Protein AF-A0A834VSR4-F1 (afdb_monomer_lite)

Structure (mmCIF, N/CA/C/O backbone):
data_AF-A0A834VSR4-F1
#
_entry.id   AF-A0A834VSR4-F1
#
loop_
_atom_site.group_PDB
_atom_site.id
_atom_site.type_symbol
_atom_site.label_atom_id
_atom_site.label_alt_id
_atom_site.label_comp_id
_atom_site.label_asym_id
_atom_site.label_entity_id
_atom_site.label_seq_id
_atom_site.pdbx_PDB_ins_code
_atom_site.Cartn_x
_atom_site.Cartn_y
_atom_site.Cartn_z
_atom_site.occupancy
_atom_site.B_iso_or_equiv
_atom_site.auth_seq_id
_atom_site.auth_comp_id
_atom_site.auth_asym_id
_atom_site.auth_atom_id
_atom_site.pdbx_PDB_model_num
ATOM 1 N N . MET A 1 1 ? -18.532 -0.522 25.491 1.00 53.66 1 MET A N 1
ATOM 2 C CA . MET A 1 1 ? -17.543 0.484 25.050 1.00 53.66 1 MET A CA 1
ATOM 3 C C . MET A 1 1 ? -16.466 -0.264 24.288 1.00 53.66 1 MET A C 1
ATOM 5 O O . MET A 1 1 ? -16.111 -1.331 24.777 1.00 53.66 1 MET A O 1
ATOM 9 N N . PRO A 1 2 ? -16.020 0.216 23.116 1.00 60.84 2 PRO A N 1
ATOM 10 C CA . PRO A 1 2 ? -14.971 -0.465 22.368 1.00 60.84 2 PRO A CA 1
ATOM 11 C C . PRO A 1 2 ? -13.697 -0.533 23.210 1.00 60.84 2 PRO A C 1
ATOM 13 O O . PRO A 1 2 ? -13.365 0.429 23.915 1.00 60.84 2 PRO A O 1
ATOM 16 N N . THR A 1 3 ? -13.020 -1.677 23.190 1.00 68.44 3 THR A N 1
ATOM 17 C CA . THR A 1 3 ? -11.747 -1.825 23.895 1.00 68.44 3 THR A CA 1
ATOM 18 C C . THR A 1 3 ? -10.704 -0.906 23.255 1.00 68.44 3 THR A C 1
ATOM 20 O O . THR A 1 3 ? -10.597 -0.850 22.031 1.00 68.44 3 THR A O 1
ATOM 23 N N . PRO A 1 4 ? -9.922 -0.150 24.045 1.00 71.25 4 PRO A N 1
ATOM 24 C CA . PRO A 1 4 ? -8.899 0.718 23.480 1.00 71.25 4 PRO A CA 1
ATOM 25 C C . PRO A 1 4 ? -7.881 -0.108 22.682 1.00 71.25 4 PRO A C 1
ATOM 27 O O . PRO A 1 4 ? -7.425 -1.154 23.147 1.00 71.25 4 PRO A O 1
ATOM 30 N N . LEU A 1 5 ? -7.496 0.388 21.499 1.00 63.97 5 LEU A N 1
ATOM 31 C CA . LEU A 1 5 ? -6.605 -0.292 20.545 1.00 63.97 5 LEU A CA 1
ATOM 32 C C . LEU A 1 5 ? -5.338 -0.864 21.191 1.00 63.97 5 LEU A C 1
ATOM 34 O O . LEU A 1 5 ? -4.940 -1.981 20.883 1.00 63.97 5 LEU A O 1
ATOM 38 N N . LEU A 1 6 ? -4.759 -0.140 22.152 1.00 63.81 6 LEU A N 1
ATOM 39 C CA . LEU A 1 6 ? -3.535 -0.522 22.863 1.00 63.81 6 LEU A CA 1
ATOM 40 C C . LEU A 1 6 ? -3.667 -1.809 23.699 1.00 63.81 6 LEU A C 1
ATOM 42 O O . LEU A 1 6 ? -2.658 -2.428 24.033 1.00 63.81 6 LEU A O 1
ATOM 46 N N . HIS A 1 7 ? -4.884 -2.240 24.040 1.00 71.88 7 HIS A N 1
ATOM 47 C CA . HIS A 1 7 ? -5.124 -3.541 24.675 1.00 71.88 7 HIS A CA 1
ATOM 48 C C . HIS A 1 7 ? -5.270 -4.686 23.667 1.00 71.88 7 HIS A C 1
ATOM 50 O O . HIS A 1 7 ? -5.129 -5.852 24.037 1.00 71.88 7 HIS A O 1
ATOM 56 N N . ARG A 1 8 ? -5.462 -4.375 22.382 1.00 77.56 8 ARG A N 1
ATOM 57 C CA . ARG A 1 8 ? -5.578 -5.338 21.286 1.00 77.56 8 ARG A CA 1
ATOM 58 C C . ARG A 1 8 ? -4.292 -5.335 20.469 1.00 77.56 8 ARG A C 1
ATOM 60 O O . ARG A 1 8 ? -4.161 -4.649 19.459 1.00 77.56 8 ARG A O 1
ATOM 67 N N . LYS A 1 9 ? -3.313 -6.118 20.933 1.00 81.00 9 LYS A N 1
ATOM 68 C CA . LYS A 1 9 ? -1.955 -6.162 20.354 1.00 81.00 9 LYS A CA 1
ATOM 69 C C . LYS A 1 9 ? -1.950 -6.442 18.844 1.00 81.00 9 LYS A C 1
ATOM 71 O O . LYS A 1 9 ? -1.167 -5.829 18.127 1.00 81.00 9 LYS A O 1
ATOM 76 N N . LEU A 1 10 ? -2.829 -7.329 18.368 1.00 81.06 10 LEU A N 1
ATOM 77 C CA . LEU A 1 10 ? -2.947 -7.659 16.942 1.00 81.06 10 LEU A CA 1
ATOM 78 C C . LEU A 1 10 ? -3.563 -6.512 16.133 1.00 81.06 10 LEU A C 1
ATOM 80 O O . LEU A 1 10 ? -3.002 -6.121 15.118 1.00 81.06 10 LEU A O 1
ATOM 84 N N . ASP A 1 11 ? -4.651 -5.906 16.606 1.00 82.25 11 ASP A N 1
ATOM 85 C CA . ASP A 1 11 ? -5.253 -4.735 15.959 1.00 82.25 11 ASP A CA 1
ATOM 86 C C . ASP A 1 11 ? -4.302 -3.537 15.899 1.00 82.25 11 ASP A C 1
ATOM 88 O O . ASP A 1 11 ? -4.256 -2.833 14.893 1.00 82.25 11 ASP A O 1
ATOM 92 N N . THR A 1 12 ? -3.498 -3.333 16.947 1.00 83.00 12 THR A N 1
ATOM 93 C CA . THR A 1 12 ? -2.442 -2.311 16.947 1.00 83.00 12 THR A CA 1
ATOM 94 C C . THR A 1 12 ? -1.395 -2.612 15.877 1.00 83.00 12 THR A C 1
ATOM 96 O O . THR A 1 12 ? -1.021 -1.715 15.124 1.00 83.00 12 THR A O 1
ATOM 99 N N . LEU A 1 13 ? -0.950 -3.868 15.768 1.00 88.19 13 LEU A N 1
ATOM 100 C CA . LEU A 1 13 ? 0.004 -4.289 14.742 1.00 88.19 13 LEU A CA 1
ATOM 101 C C . LEU A 1 13 ? -0.550 -4.051 13.330 1.00 88.19 13 LEU A C 1
ATOM 103 O O . LEU A 1 13 ? 0.129 -3.432 12.512 1.00 88.19 13 LEU A O 1
ATOM 107 N N . TYR A 1 14 ? -1.786 -4.480 13.057 1.00 87.25 14 TYR A N 1
ATOM 108 C CA . TYR A 1 14 ? -2.427 -4.264 11.758 1.00 87.25 14 TYR A CA 1
ATOM 109 C C . TYR A 1 14 ? -2.625 -2.777 11.458 1.00 87.25 14 TYR A C 1
ATOM 111 O O . TYR A 1 14 ? -2.377 -2.338 10.339 1.00 87.25 14 TYR A O 1
ATOM 119 N N . SER A 1 15 ? -2.998 -1.974 12.456 1.00 86.56 15 SER A N 1
ATOM 120 C CA . SER A 1 15 ? -3.138 -0.528 12.281 1.00 86.56 15 SER A CA 1
ATOM 121 C C . SER A 1 15 ? -1.804 0.137 11.941 1.00 86.56 15 SER A C 1
ATOM 123 O O . SER A 1 15 ? -1.771 0.984 11.054 1.00 86.56 15 SER A O 1
ATOM 125 N N . ILE A 1 16 ? -0.711 -0.231 12.617 1.00 89.50 16 ILE A N 1
ATOM 126 C CA . ILE A 1 16 ? 0.631 0.293 12.314 1.00 89.50 16 ILE A CA 1
ATOM 127 C C . ILE A 1 16 ? 1.039 -0.106 10.897 1.00 89.50 16 ILE A C 1
ATOM 129 O O . ILE A 1 16 ? 1.515 0.739 10.141 1.00 89.50 16 ILE A O 1
ATOM 133 N N . PHE A 1 17 ? 0.804 -1.367 10.524 1.00 90.56 17 PHE A N 1
ATOM 134 C CA . PHE A 1 17 ? 1.068 -1.859 9.178 1.00 90.56 17 PHE A CA 1
ATOM 135 C C . PHE A 1 17 ? 0.347 -1.010 8.124 1.00 90.56 17 PHE A C 1
ATOM 137 O O . PHE A 1 17 ? 1.010 -0.472 7.245 1.00 90.56 17 PHE A O 1
ATOM 144 N N . PHE A 1 18 ? -0.968 -0.796 8.242 1.00 90.56 18 PHE A N 1
ATOM 145 C CA . PHE A 1 18 ? -1.721 0.003 7.266 1.00 90.56 18 PHE A CA 1
ATOM 146 C C . PHE A 1 18 ? -1.322 1.478 7.236 1.00 90.56 18 PHE A C 1
ATOM 148 O O . PHE A 1 18 ? -1.280 2.075 6.163 1.00 90.56 18 PHE A O 1
ATOM 155 N N . VAL A 1 19 ? -1.001 2.069 8.389 1.00 91.25 19 VAL A N 1
ATOM 156 C CA . VAL A 1 19 ? -0.554 3.468 8.466 1.00 91.25 19 VAL A CA 1
ATOM 157 C C . VAL A 1 19 ? 0.798 3.667 7.784 1.00 91.25 19 VAL A C 1
ATOM 159 O O . VAL A 1 19 ? 1.001 4.704 7.162 1.00 91.25 19 VAL A O 1
ATOM 162 N N . ILE A 1 20 ? 1.710 2.698 7.876 1.00 91.81 20 ILE A N 1
ATOM 163 C CA . ILE A 1 20 ? 3.001 2.735 7.171 1.00 91.81 20 ILE A CA 1
ATOM 164 C C . ILE A 1 20 ? 2.824 2.369 5.694 1.00 91.81 20 ILE A C 1
ATOM 166 O O . ILE A 1 20 ? 3.448 2.972 4.826 1.00 91.81 20 ILE A O 1
ATOM 170 N N . HIS A 1 21 ? 1.961 1.401 5.400 1.00 90.44 21 HIS A N 1
ATOM 171 C CA . HIS A 1 21 ? 1.728 0.915 4.048 1.00 90.44 21 HIS A CA 1
ATOM 172 C C . HIS A 1 21 ? 1.066 1.974 3.161 1.00 90.44 21 HIS A C 1
ATOM 174 O O . HIS A 1 21 ? 1.490 2.152 2.026 1.00 90.44 21 HIS A O 1
ATOM 180 N N . LEU A 1 22 ? 0.096 2.736 3.678 1.00 90.69 22 LEU A N 1
ATOM 181 C CA . LEU A 1 22 ? -0.617 3.771 2.924 1.00 90.69 22 LEU A CA 1
ATOM 182 C C . LEU A 1 22 ? 0.308 4.808 2.246 1.00 90.69 22 LEU A C 1
ATOM 184 O O . LEU A 1 22 ? 0.181 4.997 1.036 1.00 90.69 22 LEU A O 1
ATOM 188 N N . PRO A 1 23 ? 1.236 5.491 2.949 1.00 89.44 23 PRO A N 1
ATOM 189 C CA . PRO A 1 23 ? 2.135 6.441 2.306 1.00 89.44 23 PRO A CA 1
ATOM 190 C C . PRO A 1 23 ? 3.115 5.754 1.356 1.00 89.44 23 PRO A C 1
ATOM 192 O O . PRO A 1 23 ? 3.444 6.347 0.339 1.00 89.44 23 PRO A O 1
ATOM 195 N N . ILE A 1 24 ? 3.564 4.527 1.642 1.00 88.88 24 ILE A N 1
ATOM 196 C CA . ILE A 1 24 ? 4.461 3.783 0.742 1.00 88.88 24 ILE A CA 1
ATOM 197 C C . ILE A 1 24 ? 3.739 3.454 -0.568 1.00 88.88 24 ILE A C 1
ATOM 199 O O . ILE A 1 24 ? 4.264 3.757 -1.634 1.00 88.88 24 ILE A O 1
ATOM 203 N N . MET A 1 25 ? 2.512 2.943 -0.487 1.00 89.31 25 MET A N 1
ATOM 204 C CA . MET A 1 25 ? 1.680 2.621 -1.645 1.00 89.31 25 MET A 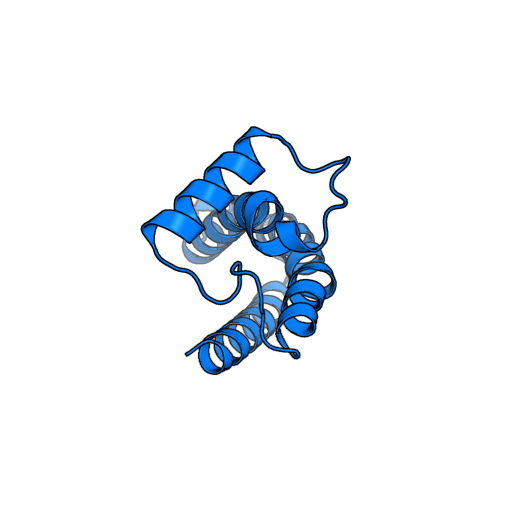CA 1
ATOM 205 C C . MET A 1 25 ? 1.407 3.859 -2.508 1.00 89.31 25 MET A C 1
ATOM 207 O O . MET A 1 25 ? 1.580 3.832 -3.725 1.00 89.31 25 MET A O 1
ATOM 211 N N . LEU A 1 26 ? 1.041 4.984 -1.885 1.00 87.25 26 LEU A N 1
ATOM 212 C CA . LEU A 1 26 ? 0.833 6.251 -2.593 1.00 87.25 26 L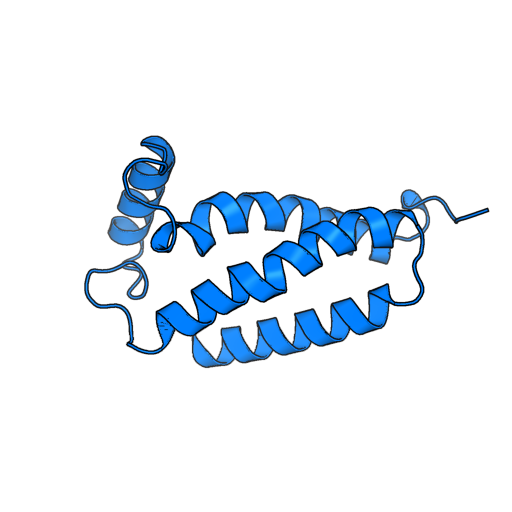EU A CA 1
ATOM 213 C C . LEU A 1 26 ? 2.128 6.788 -3.221 1.00 87.25 26 LEU A C 1
ATOM 215 O O . LEU A 1 26 ? 2.101 7.349 -4.309 1.00 87.25 26 LEU A O 1
ATOM 219 N N . CYS A 1 27 ? 3.264 6.649 -2.544 1.00 84.62 27 CYS A N 1
ATOM 220 C CA . CYS A 1 27 ? 4.531 7.229 -2.984 1.00 84.62 27 CYS A CA 1
ATOM 221 C C . CYS A 1 27 ? 5.329 6.342 -3.942 1.00 84.62 27 CYS A C 1
ATOM 223 O O . CYS A 1 27 ? 6.201 6.854 -4.637 1.00 84.62 27 CYS A O 1
ATOM 225 N N . PHE A 1 28 ? 5.105 5.035 -3.968 1.00 83.75 28 PHE A N 1
ATOM 226 C CA . PHE A 1 28 ? 5.9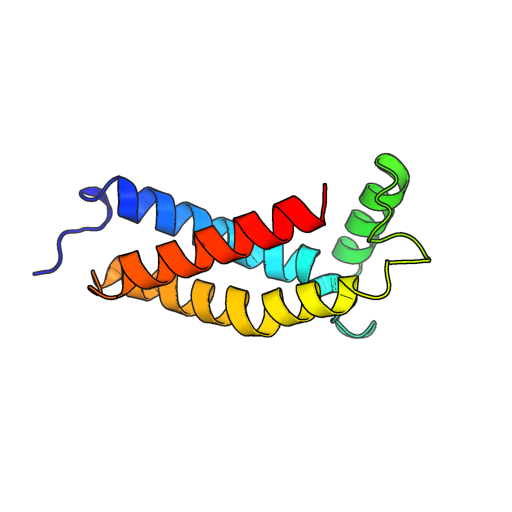44 4.109 -4.724 1.00 83.75 28 PHE A CA 1
ATOM 227 C C . PHE A 1 28 ? 5.105 3.265 -5.676 1.00 83.75 28 PHE A C 1
ATOM 229 O O . PHE A 1 28 ? 5.254 3.394 -6.893 1.00 83.75 28 PHE A O 1
ATOM 236 N N . ASP A 1 29 ? 4.157 2.507 -5.135 1.00 83.25 29 ASP A N 1
ATOM 237 C CA . ASP A 1 29 ? 3.381 1.516 -5.884 1.00 83.25 29 ASP A CA 1
ATOM 238 C C . ASP A 1 29 ? 2.503 2.181 -6.960 1.00 83.25 29 ASP A C 1
ATOM 240 O O . ASP A 1 29 ? 2.521 1.792 -8.126 1.00 83.25 29 ASP A O 1
ATOM 244 N N . LEU A 1 30 ? 1.841 3.295 -6.625 1.00 85.19 30 LEU A N 1
ATOM 245 C CA . LEU A 1 30 ? 0.974 4.040 -7.551 1.00 85.19 30 LEU A CA 1
ATOM 246 C C . LEU A 1 30 ? 1.718 5.019 -8.470 1.00 85.19 30 LEU A C 1
ATOM 248 O O . LEU A 1 30 ? 1.099 5.661 -9.325 1.00 85.19 30 LEU A O 1
ATOM 252 N N . THR A 1 31 ? 3.045 5.130 -8.351 1.00 82.38 31 THR A N 1
ATOM 253 C CA . THR A 1 31 ? 3.847 6.029 -9.202 1.00 82.38 31 THR A CA 1
ATOM 254 C C . THR A 1 31 ? 3.682 5.835 -10.704 1.00 82.38 31 THR A C 1
ATOM 256 O O . THR A 1 31 ? 3.684 6.850 -11.405 1.00 82.38 31 THR A O 1
ATOM 259 N N . PRO A 1 32 ? 3.489 4.612 -11.237 1.00 80.00 32 PRO A N 1
ATOM 260 C CA . PRO A 1 32 ? 3.255 4.416 -12.664 1.00 80.00 32 PRO A CA 1
ATOM 261 C C . PRO A 1 32 ? 1.920 4.995 -13.154 1.00 80.00 32 PRO A C 1
ATOM 263 O O . PRO A 1 32 ? 1.789 5.261 -14.346 1.00 80.00 32 PRO A O 1
ATOM 266 N N . LEU A 1 33 ? 0.938 5.187 -12.263 1.00 82.38 33 LEU A N 1
ATOM 267 C CA . LEU A 1 33 ? -0.385 5.722 -12.606 1.00 82.38 33 LEU A CA 1
ATOM 268 C C . LEU A 1 33 ? -0.454 7.251 -12.513 1.00 82.38 33 LEU A C 1
ATOM 270 O O . LEU A 1 33 ? -1.366 7.851 -13.086 1.00 82.38 33 LEU A O 1
ATOM 274 N N . TYR A 1 34 ? 0.484 7.901 -11.814 1.00 82.06 34 TYR A N 1
ATOM 275 C CA . TYR A 1 34 ? 0.484 9.358 -11.738 1.00 82.06 34 TYR A CA 1
ATOM 276 C C . TYR A 1 34 ? 0.919 9.985 -13.067 1.00 82.06 34 TYR A C 1
ATOM 278 O O . TYR A 1 34 ? 1.954 9.614 -13.628 1.00 82.06 34 TYR A O 1
ATOM 286 N N . PRO A 1 35 ? 0.186 10.999 -13.559 1.00 80.81 35 PRO A N 1
ATOM 287 C CA . PRO A 1 35 ? 0.659 11.796 -14.676 1.00 80.81 35 PRO A CA 1
ATOM 288 C C . PRO A 1 35 ? 1.931 12.553 -14.273 1.00 80.81 35 PRO A C 1
ATOM 290 O O . PRO A 1 35 ? 2.094 12.984 -13.127 1.00 80.81 35 PRO A O 1
ATOM 293 N N . SER A 1 36 ? 2.819 12.777 -15.240 1.00 74.06 36 SER A N 1
ATOM 294 C CA . SER A 1 36 ? 4.107 13.461 -15.050 1.00 74.06 36 SER A CA 1
ATOM 295 C C . SER A 1 36 ? 3.993 14.891 -14.501 1.00 74.06 36 SER A C 1
ATOM 297 O O . SER A 1 36 ? 4.980 15.434 -14.017 1.00 74.06 36 SER A O 1
ATOM 299 N N . SER A 1 37 ? 2.801 15.492 -14.534 1.00 76.62 37 SER A N 1
ATOM 300 C CA . SER A 1 37 ? 2.500 16.802 -13.949 1.00 76.62 37 SER A CA 1
ATOM 301 C C . SER A 1 37 ? 2.268 16.784 -12.434 1.00 76.62 37 SER A C 1
ATOM 303 O O . SER A 1 37 ? 2.402 17.825 -11.796 1.00 76.62 37 SER A O 1
ATOM 305 N N . VAL A 1 38 ? 1.899 15.636 -11.857 1.00 78.81 38 VAL A N 1
ATOM 306 C CA . VAL A 1 38 ? 1.552 15.493 -10.428 1.00 78.81 38 VAL A CA 1
ATOM 307 C C . VAL A 1 38 ? 2.672 14.803 -9.650 1.00 78.81 38 VAL A C 1
ATOM 309 O O . VAL A 1 38 ? 2.754 14.941 -8.432 1.00 78.81 38 VAL A O 1
ATOM 312 N N . LEU A 1 39 ? 3.558 14.085 -10.346 1.00 78.62 39 LEU A N 1
ATOM 313 C CA . LEU A 1 39 ? 4.643 13.346 -9.719 1.00 78.62 39 LEU A CA 1
ATOM 314 C C . LEU A 1 39 ? 5.706 14.309 -9.145 1.00 78.62 39 LEU A C 1
ATOM 316 O O . LEU A 1 39 ? 6.344 15.042 -9.904 1.00 78.62 39 LEU A O 1
ATOM 320 N N . PRO A 1 40 ? 5.960 14.305 -7.825 1.00 80.38 40 PRO A N 1
ATOM 321 C CA . PRO A 1 40 ? 6.960 15.188 -7.244 1.00 80.38 40 PRO A CA 1
ATOM 322 C C . PRO A 1 40 ? 8.379 14.773 -7.655 1.00 80.38 40 PRO A C 1
ATOM 324 O O . PRO A 1 40 ? 8.751 13.600 -7.587 1.00 80.38 40 PRO A O 1
ATOM 327 N N . THR A 1 41 ? 9.219 15.753 -7.990 1.00 80.62 41 THR A N 1
ATOM 328 C CA . THR A 1 41 ? 10.635 15.562 -8.349 1.00 80.62 41 THR A CA 1
ATOM 329 C C . THR A 1 41 ? 11.438 14.652 -7.399 1.00 80.62 41 THR A C 1
ATOM 331 O O . THR A 1 41 ? 12.175 13.804 -7.906 1.00 80.62 41 THR A O 1
ATOM 334 N N . PRO A 1 42 ? 11.328 14.744 -6.052 1.00 83.56 42 PRO A N 1
ATOM 335 C CA . PRO A 1 42 ? 12.087 13.856 -5.163 1.00 83.56 42 PRO A CA 1
ATOM 336 C C . PRO A 1 42 ? 11.677 12.381 -5.275 1.00 83.56 42 PRO A C 1
ATOM 338 O O . PRO A 1 42 ? 12.529 11.505 -5.146 1.00 83.56 42 PRO A O 1
ATOM 341 N N . LEU A 1 43 ? 10.405 12.095 -5.561 1.00 82.44 43 LEU A N 1
ATOM 342 C CA . LEU A 1 43 ? 9.907 10.728 -5.751 1.00 82.44 43 LEU A CA 1
ATOM 343 C C . LEU A 1 43 ? 10.440 10.120 -7.048 1.00 82.44 43 LEU A C 1
ATOM 345 O O . LEU A 1 43 ? 10.875 8.969 -7.064 1.00 82.44 43 LEU A O 1
ATOM 349 N N . LEU A 1 44 ? 10.511 10.922 -8.114 1.00 81.94 44 LEU A N 1
ATOM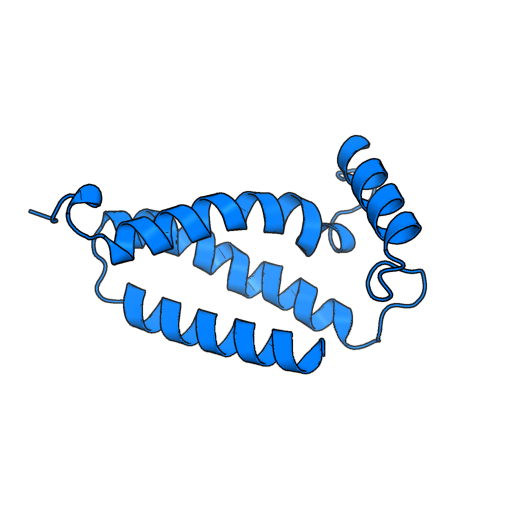 350 C CA . LEU A 1 44 ? 11.143 10.505 -9.364 1.00 81.94 44 LEU A CA 1
ATOM 351 C C . LEU A 1 44 ? 12.639 10.226 -9.181 1.00 81.94 44 LEU A C 1
ATOM 353 O O . LEU A 1 44 ? 13.150 9.233 -9.700 1.00 81.94 44 LEU A O 1
ATOM 357 N N . ALA A 1 45 ? 13.339 11.082 -8.432 1.00 85.50 45 ALA A N 1
ATOM 358 C CA . ALA A 1 45 ? 14.756 10.904 -8.129 1.00 85.50 45 ALA A CA 1
ATOM 359 C C . ALA A 1 45 ? 15.005 9.630 -7.309 1.00 85.50 45 ALA A C 1
ATOM 361 O O . ALA A 1 45 ? 15.891 8.851 -7.656 1.00 85.50 45 ALA A O 1
ATOM 362 N N . LEU A 1 46 ? 14.186 9.376 -6.282 1.00 85.12 46 LEU A N 1
ATOM 363 C CA . LEU A 1 46 ? 14.257 8.158 -5.473 1.00 85.12 46 LEU A CA 1
ATOM 364 C C . LEU A 1 46 ? 14.016 6.906 -6.321 1.00 85.12 46 LEU A C 1
ATOM 366 O O . LEU A 1 46 ? 14.781 5.950 -6.231 1.00 85.12 46 LEU A O 1
ATOM 370 N N . ARG A 1 47 ? 12.999 6.921 -7.188 1.00 80.62 47 ARG A N 1
ATOM 371 C CA . ARG A 1 47 ? 12.701 5.802 -8.091 1.00 80.62 47 ARG A CA 1
ATOM 372 C C . ARG A 1 47 ? 13.819 5.571 -9.105 1.00 80.62 47 ARG A C 1
ATOM 374 O O . ARG A 1 47 ? 14.186 4.428 -9.366 1.00 80.62 47 ARG A O 1
ATOM 381 N N . THR A 1 48 ? 14.376 6.643 -9.664 1.00 83.12 48 THR A N 1
ATOM 382 C CA . THR A 1 48 ? 15.494 6.565 -10.616 1.00 83.12 48 THR A CA 1
ATOM 383 C C . THR A 1 48 ? 16.727 5.986 -9.933 1.00 83.12 48 THR A C 1
ATOM 385 O O . THR A 1 48 ? 17.344 5.065 -10.465 1.00 83.12 48 THR A O 1
ATOM 388 N N . TRP A 1 49 ? 17.047 6.457 -8.726 1.00 87.44 49 TRP A N 1
ATOM 389 C CA . TRP A 1 49 ? 18.115 5.902 -7.899 1.00 87.44 49 TRP A CA 1
ATOM 390 C C . TRP A 1 49 ? 17.874 4.421 -7.582 1.00 87.44 49 TRP A C 1
ATOM 392 O O . TRP A 1 49 ? 18.773 3.609 -7.791 1.00 87.44 49 TRP A O 1
ATOM 402 N N . TYR A 1 50 ? 16.661 4.051 -7.163 1.00 85.31 50 TYR A N 1
ATOM 403 C CA . TYR A 1 50 ? 16.291 2.671 -6.841 1.00 85.31 50 TYR A CA 1
ATOM 404 C C . TYR A 1 50 ? 16.431 1.744 -8.055 1.00 85.31 50 TYR A C 1
ATOM 406 O O . TYR A 1 50 ? 17.119 0.729 -7.988 1.00 85.31 50 TYR A O 1
ATOM 414 N N . THR A 1 51 ? 15.862 2.137 -9.195 1.00 83.75 51 THR A N 1
ATOM 415 C CA . THR A 1 51 ? 15.909 1.353 -10.439 1.00 83.75 51 THR A CA 1
ATOM 416 C C . THR A 1 51 ? 17.344 1.218 -10.952 1.00 83.75 51 THR A C 1
ATOM 418 O O . THR A 1 51 ? 17.733 0.153 -11.415 1.00 83.75 51 THR A O 1
ATOM 421 N N . THR A 1 52 ? 18.161 2.268 -10.826 1.00 85.88 52 THR A N 1
ATOM 422 C CA . THR A 1 52 ? 19.571 2.242 -11.255 1.00 85.88 52 THR A CA 1
ATOM 423 C C . THR A 1 52 ? 20.440 1.393 -10.325 1.00 85.88 52 THR A C 1
ATOM 425 O O . THR A 1 52 ? 21.347 0.710 -10.788 1.00 85.88 52 THR A O 1
ATOM 428 N N . THR A 1 53 ? 20.167 1.424 -9.019 1.00 88.38 53 THR A N 1
ATOM 429 C CA . THR A 1 53 ? 20.967 0.720 -8.003 1.00 88.38 53 THR A CA 1
ATOM 430 C C . THR A 1 53 ? 20.633 -0.769 -7.945 1.00 88.38 53 THR A C 1
ATOM 432 O O . THR A 1 53 ? 21.540 -1.593 -7.851 1.00 88.38 53 THR A O 1
ATOM 435 N N . TYR A 1 54 ? 19.346 -1.120 -8.010 1.00 83.88 54 TYR A N 1
ATOM 436 C CA . TYR A 1 54 ? 18.864 -2.493 -7.820 1.00 83.88 54 TYR A CA 1
ATOM 437 C C . TYR A 1 54 ? 18.411 -3.176 -9.115 1.00 83.88 54 TYR A C 1
ATOM 439 O O . TYR A 1 54 ? 18.182 -4.383 -9.116 1.00 83.88 54 TYR A O 1
ATOM 447 N N . GLY A 1 55 ? 18.313 -2.438 -10.225 1.00 78.94 55 GLY A N 1
ATOM 448 C CA . GLY A 1 55 ? 17.976 -3.005 -11.531 1.00 78.94 55 GLY A CA 1
ATOM 449 C C . GLY A 1 55 ? 16.556 -3.563 -11.608 1.00 78.94 55 GLY A C 1
ATOM 450 O O . GLY A 1 55 ? 16.337 -4.561 -12.294 1.00 78.94 55 GLY A O 1
ATOM 451 N N . ASP A 1 56 ? 15.605 -2.958 -10.889 1.00 78.12 56 ASP A N 1
ATOM 452 C CA . ASP A 1 56 ? 14.225 -3.439 -10.850 1.00 78.12 56 ASP A CA 1
ATOM 453 C C . ASP A 1 56 ? 13.604 -3.451 -12.259 1.00 78.12 56 ASP A C 1
ATOM 455 O O . ASP A 1 56 ? 13.410 -2.413 -12.901 1.00 78.12 56 ASP A O 1
ATOM 459 N N . ARG A 1 57 ? 13.288 -4.660 -12.737 1.00 73.00 57 ARG A N 1
ATOM 460 C CA . ARG A 1 57 ? 12.765 -4.917 -14.082 1.00 73.00 57 ARG A CA 1
ATOM 461 C C . ARG A 1 57 ? 11.364 -4.349 -14.286 1.00 73.00 57 ARG A C 1
ATOM 463 O O . ARG A 1 57 ? 11.036 -3.987 -15.414 1.00 73.00 57 ARG A O 1
ATOM 470 N N . PHE A 1 58 ? 10.568 -4.228 -13.230 1.00 72.19 58 PHE A N 1
ATOM 471 C CA . PHE A 1 58 ? 9.182 -3.769 -13.302 1.00 72.19 58 PHE A CA 1
ATOM 472 C C . PHE A 1 58 ? 9.077 -2.260 -13.505 1.00 72.19 58 PHE A C 1
ATOM 474 O O . PHE A 1 58 ? 8.180 -1.777 -14.190 1.00 72.19 58 PHE A O 1
ATOM 481 N N . PHE A 1 59 ? 10.040 -1.513 -12.969 1.00 71.31 59 PHE A N 1
ATOM 482 C CA . PHE A 1 59 ? 10.132 -0.071 -13.176 1.00 71.31 59 PHE A CA 1
ATOM 483 C C . PHE A 1 59 ? 11.096 0.320 -14.303 1.00 71.31 59 PHE A C 1
ATOM 485 O O . PHE A 1 59 ? 11.167 1.504 -14.640 1.00 71.31 59 PHE A O 1
ATOM 492 N N . SER A 1 60 ? 11.799 -0.655 -14.890 1.00 66.62 60 SER A N 1
ATOM 493 C CA . SER A 1 60 ? 12.633 -0.492 -16.083 1.00 66.62 60 SER A CA 1
ATOM 494 C C . SER A 1 60 ? 11.797 -0.378 -17.369 1.00 66.62 60 SER A C 1
ATOM 496 O O . SER A 1 60 ? 10.604 -0.664 -17.379 1.00 66.62 60 SER A O 1
ATOM 498 N N . GLY A 1 61 ? 12.413 0.058 -18.473 1.00 65.56 61 GLY A N 1
ATOM 499 C CA . GLY A 1 61 ? 11.720 0.511 -19.690 1.00 65.56 61 GLY A CA 1
ATOM 500 C C . GLY A 1 61 ? 10.800 -0.488 -20.414 1.00 65.56 61 GLY A C 1
ATOM 501 O O . GLY A 1 61 ? 10.107 -0.070 -21.338 1.00 65.56 61 GLY A O 1
ATOM 502 N N . SER A 1 62 ? 10.756 -1.767 -20.023 1.00 71.12 62 SER A N 1
ATOM 503 C CA . SER A 1 62 ? 9.811 -2.752 -20.574 1.00 71.12 62 SER A CA 1
ATOM 504 C C . SER A 1 62 ? 9.137 -3.586 -19.470 1.00 71.12 62 SER A C 1
ATOM 506 O O . SER A 1 62 ? 9.518 -4.744 -19.257 1.00 71.12 62 SER A O 1
ATOM 508 N N . PRO A 1 63 ? 8.140 -3.036 -18.753 1.00 77.00 63 PRO A N 1
ATOM 509 C CA . PRO A 1 63 ? 7.375 -3.824 -17.797 1.00 77.00 63 PRO A CA 1
ATOM 510 C C . PRO A 1 63 ? 6.606 -4.950 -18.512 1.00 77.00 63 PRO A C 1
ATOM 512 O O . PRO A 1 63 ? 6.184 -4.781 -19.662 1.00 77.00 63 PRO A O 1
ATOM 515 N N . PRO A 1 64 ? 6.383 -6.098 -17.850 1.00 81.38 64 PRO A N 1
ATOM 516 C CA . PRO A 1 64 ? 5.509 -7.142 -18.369 1.00 81.38 64 PRO A CA 1
ATOM 517 C C . PRO A 1 64 ? 4.099 -6.612 -18.664 1.00 81.38 64 PRO A C 1
ATOM 519 O O . PRO A 1 64 ? 3.572 -5.780 -17.932 1.00 81.38 64 PRO A O 1
ATOM 522 N N . VAL A 1 65 ? 3.443 -7.136 -19.703 1.00 83.62 65 VAL A N 1
ATOM 523 C CA . VAL A 1 65 ? 2.120 -6.655 -20.167 1.00 83.62 65 VAL A CA 1
ATOM 524 C C . VAL A 1 65 ? 1.032 -6.756 -19.085 1.00 83.62 65 VAL A C 1
ATOM 526 O O . VAL A 1 65 ? 0.066 -6.000 -19.092 1.00 83.62 65 VAL A O 1
ATOM 529 N N . TRP A 1 66 ? 1.195 -7.679 -18.138 1.00 81.12 66 TRP A N 1
ATOM 530 C CA . TRP A 1 66 ? 0.280 -7.892 -17.018 1.00 81.12 66 TRP A CA 1
ATOM 531 C C . TRP A 1 66 ? 0.529 -6.957 -15.825 1.00 81.12 66 TRP A C 1
ATOM 533 O O . TRP A 1 66 ? -0.356 -6.806 -14.990 1.00 81.12 66 TRP A O 1
ATOM 543 N N . PHE A 1 67 ? 1.693 -6.305 -15.737 1.00 82.88 67 PHE A N 1
ATOM 544 C CA . PHE A 1 67 ? 2.073 -5.468 -14.592 1.00 82.88 67 PHE A CA 1
ATOM 545 C C . PHE A 1 67 ? 1.076 -4.329 -14.308 1.00 82.88 67 PHE A C 1
ATOM 547 O O . PHE A 1 67 ? 0.672 -4.185 -13.154 1.00 82.88 67 PHE A O 1
ATOM 554 N N . PRO A 1 68 ? 0.565 -3.591 -15.319 1.00 85.31 68 PRO A N 1
ATOM 555 C CA . PRO A 1 68 ? -0.430 -2.552 -15.072 1.00 85.31 68 PRO A CA 1
ATOM 556 C C . PRO A 1 68 ? -1.701 -3.064 -14.387 1.00 85.31 68 PRO A C 1
ATOM 558 O O . PRO A 1 68 ? -2.329 -2.308 -13.654 1.00 85.31 68 PRO A O 1
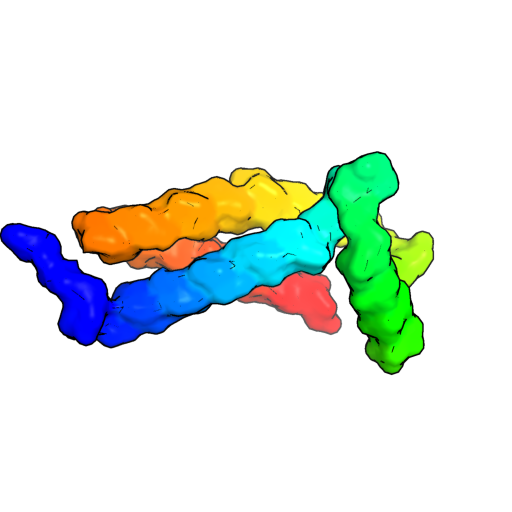ATOM 561 N N . VAL A 1 69 ? -2.093 -4.327 -14.598 1.00 87.56 69 VAL A N 1
ATOM 562 C CA . VAL A 1 69 ? -3.291 -4.905 -13.963 1.00 87.56 69 VAL A CA 1
ATOM 563 C C . VAL A 1 69 ? -3.138 -4.922 -12.445 1.00 87.56 69 VAL A C 1
ATOM 565 O O . VAL A 1 69 ? -4.075 -4.553 -11.742 1.00 87.56 69 VAL A O 1
ATOM 568 N N . PHE A 1 70 ? -1.956 -5.284 -11.942 1.00 85.69 70 PHE A N 1
ATOM 569 C CA . PHE A 1 70 ? -1.679 -5.287 -10.507 1.00 85.69 70 PHE A CA 1
ATOM 570 C C . PHE A 1 70 ? -1.576 -3.871 -9.941 1.00 85.69 70 PHE A C 1
ATOM 572 O O . PHE A 1 70 ? -2.159 -3.605 -8.896 1.00 85.69 70 PHE A O 1
ATOM 579 N N . THR A 1 71 ? -0.979 -2.927 -10.672 1.00 86.00 71 THR A N 1
ATOM 580 C CA . THR A 1 71 ? -0.969 -1.514 -10.254 1.00 86.00 71 THR A CA 1
ATOM 581 C C . THR A 1 71 ? -2.389 -0.932 -10.167 1.00 86.00 71 THR A C 1
ATOM 583 O O . THR A 1 71 ? -2.720 -0.181 -9.250 1.00 86.00 71 THR A O 1
ATOM 586 N N . TRP A 1 72 ? -3.276 -1.292 -11.103 1.00 88.62 72 TRP A N 1
ATOM 587 C CA . TRP A 1 72 ? -4.692 -0.915 -11.034 1.00 88.62 72 TRP A CA 1
ATOM 588 C C . TRP A 1 72 ? -5.422 -1.602 -9.884 1.00 88.62 72 TRP A C 1
ATOM 590 O O . TRP A 1 72 ? -6.283 -0.982 -9.262 1.00 88.62 72 TRP A O 1
ATOM 600 N N . LEU A 1 73 ? -5.090 -2.857 -9.583 1.00 90.06 73 LEU A N 1
ATOM 601 C CA . LEU A 1 73 ? -5.641 -3.564 -8.435 1.00 90.06 73 LEU A CA 1
ATOM 602 C C . LEU A 1 73 ? -5.245 -2.863 -7.131 1.00 90.06 73 LEU A C 1
ATOM 604 O O . LEU A 1 73 ? -6.111 -2.610 -6.297 1.00 90.06 73 LEU A O 1
ATOM 608 N N . GLU A 1 74 ? -3.988 -2.459 -6.972 1.00 88.44 74 GLU A N 1
ATOM 609 C CA . GLU A 1 74 ? -3.540 -1.695 -5.804 1.00 88.44 74 GLU A CA 1
ATOM 610 C C . GLU A 1 74 ? -4.341 -0.391 -5.643 1.00 88.44 74 GLU A C 1
ATOM 612 O O . GLU A 1 74 ? -4.831 -0.075 -4.556 1.00 88.44 74 GLU A O 1
ATOM 617 N N . LEU A 1 75 ? -4.583 0.333 -6.739 1.00 88.81 75 LEU A N 1
ATOM 618 C CA . LEU A 1 75 ? -5.390 1.553 -6.699 1.00 88.81 75 LEU A CA 1
ATOM 619 C C . LEU A 1 75 ? -6.864 1.288 -6.352 1.00 88.81 75 LEU A C 1
ATOM 621 O O . LEU A 1 75 ? -7.465 2.029 -5.575 1.00 88.81 75 LEU A O 1
ATOM 625 N N . LEU A 1 76 ? -7.474 0.278 -6.970 1.00 90.38 76 LEU A N 1
ATOM 626 C CA . LEU A 1 76 ? -8.922 0.050 -6.910 1.00 90.38 76 LEU A CA 1
ATOM 627 C C . LEU A 1 76 ? -9.354 -0.820 -5.728 1.00 90.38 76 LEU A C 1
ATOM 629 O O . LEU A 1 76 ? -10.509 -0.743 -5.313 1.00 90.38 76 LEU A O 1
ATOM 633 N N . PHE A 1 77 ? -8.456 -1.645 -5.197 1.00 89.81 77 PHE A N 1
ATOM 634 C CA . PHE A 1 77 ? -8.734 -2.581 -4.114 1.00 89.81 77 PHE A CA 1
ATOM 635 C C . PHE A 1 77 ? -7.906 -2.265 -2.865 1.00 89.81 77 PHE A C 1
ATOM 637 O O . PHE A 1 77 ? -8.495 -2.027 -1.808 1.00 89.81 77 PHE A O 1
ATOM 644 N N . HIS A 1 78 ? -6.573 -2.182 -2.957 1.00 88.31 78 HIS A N 1
ATOM 645 C CA . HIS A 1 78 ? -5.743 -1.947 -1.766 1.00 88.31 78 HIS A CA 1
ATOM 646 C C . HIS A 1 78 ? -5.962 -0.579 -1.133 1.00 88.31 78 HIS A C 1
ATOM 648 O O . HIS A 1 78 ? -6.094 -0.487 0.090 1.00 88.31 78 HIS A O 1
ATOM 654 N N . LEU A 1 79 ? -6.014 0.481 -1.934 1.00 90.12 79 LEU A N 1
ATOM 655 C CA . LEU A 1 79 ? -6.172 1.839 -1.429 1.00 90.12 79 LEU A CA 1
ATOM 656 C C . LEU A 1 79 ? -7.502 2.050 -0.681 1.00 90.12 79 LEU A C 1
ATOM 658 O O . LEU A 1 79 ? -7.453 2.471 0.481 1.00 90.12 79 LEU A O 1
ATOM 662 N N . PRO A 1 80 ? -8.689 1.739 -1.247 1.00 91.62 80 PRO A N 1
ATOM 663 C CA . PRO A 1 80 ? -9.941 1.906 -0.511 1.00 91.62 80 PRO A CA 1
ATOM 664 C C . PRO A 1 80 ? -10.022 0.982 0.705 1.00 91.62 80 PRO A C 1
ATOM 666 O O . PRO A 1 80 ? -10.542 1.397 1.744 1.00 91.62 80 PRO A O 1
ATOM 669 N N . LEU A 1 81 ? -9.471 -0.234 0.619 1.00 90.81 81 LEU A N 1
ATOM 670 C CA . LEU A 1 81 ? -9.448 -1.155 1.748 1.00 90.81 81 LEU A CA 1
ATOM 671 C C . LEU A 1 81 ? -8.573 -0.630 2.887 1.00 90.81 81 LEU A C 1
ATOM 673 O O . LEU A 1 81 ? -9.003 -0.657 4.034 1.00 90.81 81 LEU A O 1
ATOM 677 N N . THR A 1 82 ? -7.385 -0.108 2.582 1.00 90.06 82 THR A N 1
ATOM 678 C CA . THR A 1 82 ? -6.451 0.449 3.570 1.00 90.06 82 THR A CA 1
ATOM 679 C C . THR A 1 82 ? -7.042 1.686 4.246 1.00 90.06 82 THR A C 1
ATOM 681 O O . THR A 1 82 ? -7.011 1.799 5.473 1.00 90.06 82 THR A O 1
ATOM 684 N N . LEU A 1 83 ? -7.660 2.584 3.470 1.00 90.56 83 LEU A N 1
ATOM 685 C CA . LEU A 1 83 ? -8.348 3.767 3.998 1.00 90.56 83 LEU A CA 1
ATOM 686 C C . LEU A 1 83 ? -9.547 3.407 4.882 1.00 90.56 83 LEU A C 1
ATOM 688 O O . LEU A 1 83 ? -9.825 4.114 5.850 1.00 90.56 83 LEU A O 1
ATOM 692 N N . TRP A 1 84 ? -10.250 2.315 4.575 1.00 92.00 84 TRP A N 1
ATOM 693 C CA . TRP A 1 84 ? -11.346 1.806 5.398 1.00 92.00 84 TRP A CA 1
ATOM 694 C C . TRP A 1 84 ? -10.853 1.038 6.636 1.00 92.00 84 TRP A C 1
ATOM 696 O O . TRP A 1 84 ? -11.422 1.191 7.719 1.00 92.00 84 TRP A O 1
ATOM 706 N N . ALA A 1 85 ? -9.782 0.253 6.513 1.00 87.94 85 ALA A N 1
ATOM 707 C CA . ALA A 1 85 ? -9.264 -0.611 7.571 1.00 87.94 85 ALA A CA 1
ATOM 708 C C . ALA A 1 85 ? -8.760 0.188 8.780 1.00 87.94 85 ALA A C 1
ATOM 710 O O . ALA A 1 85 ? -9.018 -0.211 9.914 1.00 87.94 85 ALA A O 1
ATOM 711 N N . ILE A 1 86 ? -8.110 1.338 8.560 1.00 86.62 86 ILE A N 1
ATOM 712 C CA . ILE A 1 86 ? -7.594 2.206 9.634 1.00 86.62 86 ILE A CA 1
ATOM 713 C C . ILE A 1 86 ? -8.709 2.617 10.624 1.00 86.62 86 ILE A C 1
ATOM 715 O O . ILE A 1 86 ? -8.598 2.299 11.810 1.00 86.62 86 ILE A O 1
ATOM 719 N N . PRO A 1 87 ? -9.815 3.268 10.203 1.00 88.00 87 PRO A N 1
ATOM 720 C CA . PRO A 1 87 ? -10.914 3.593 11.110 1.00 88.00 87 PRO A CA 1
ATOM 721 C C . PRO A 1 87 ? -11.737 2.367 11.536 1.00 88.00 87 PRO A C 1
ATOM 723 O O . PRO A 1 87 ? -12.319 2.394 12.621 1.00 88.00 87 PRO A O 1
ATOM 726 N N . ALA A 1 88 ? -11.811 1.302 10.730 1.00 85.75 88 ALA A N 1
ATOM 727 C CA . ALA A 1 88 ? -12.547 0.084 11.084 1.00 85.75 88 ALA A CA 1
ATOM 728 C C . ALA A 1 88 ? -11.884 -0.690 12.237 1.00 85.75 88 ALA A C 1
ATOM 730 O O . ALA A 1 88 ? -12.585 -1.164 13.132 1.00 85.75 88 ALA A O 1
ATOM 731 N N . LEU A 1 89 ? -10.547 -0.740 12.271 1.00 84.56 89 LEU A N 1
ATOM 732 C CA . LEU A 1 89 ? -9.763 -1.289 13.384 1.00 84.56 89 LEU A CA 1
ATOM 733 C C . LEU A 1 89 ? -10.016 -0.504 14.677 1.00 84.56 89 LEU A C 1
ATOM 735 O O . LEU A 1 89 ? -10.269 -1.100 15.721 1.00 84.56 89 LEU A O 1
ATOM 739 N N . VAL A 1 90 ? -10.047 0.833 14.599 1.00 81.94 90 VAL A N 1
ATOM 740 C CA . VAL A 1 90 ? -10.344 1.716 15.748 1.00 81.94 90 VAL A CA 1
ATOM 741 C C . VAL A 1 90 ? -11.750 1.469 16.307 1.00 81.94 90 VAL A C 1
ATOM 743 O O . VAL A 1 90 ? -11.970 1.582 17.511 1.00 81.94 90 VAL A O 1
ATOM 746 N N . ARG A 1 91 ? -12.711 1.144 15.437 1.00 84.81 91 ARG A N 1
ATOM 747 C CA . ARG A 1 91 ? -14.122 0.919 15.792 1.00 84.81 91 ARG A CA 1
ATOM 748 C C . ARG A 1 91 ? -14.451 -0.525 16.165 1.00 84.81 91 ARG A C 1
ATOM 750 O O . ARG A 1 91 ? -15.601 -0.791 16.499 1.00 84.81 91 ARG A O 1
ATOM 757 N N . GLU A 1 92 ? -13.476 -1.430 16.109 1.00 81.75 92 GLU A N 1
ATOM 758 C CA . GLU A 1 92 ? -13.675 -2.864 16.338 1.00 81.75 92 GLU A CA 1
ATOM 759 C C . GLU A 1 92 ? -14.728 -3.485 15.403 1.00 81.75 92 GLU A C 1
ATOM 761 O O . GLU A 1 92 ? -15.532 -4.318 15.823 1.00 81.75 92 GLU A O 1
ATOM 766 N N . ASP A 1 93 ? -14.757 -3.070 14.130 1.00 83.38 93 ASP A N 1
ATOM 767 C CA . ASP A 1 93 ? -15.760 -3.577 13.188 1.00 83.38 93 ASP A CA 1
ATOM 768 C C . ASP A 1 93 ? -15.574 -5.099 12.976 1.00 83.38 93 ASP A C 1
ATOM 770 O O . ASP A 1 93 ? -14.480 -5.549 12.614 1.00 83.38 93 ASP A O 1
ATOM 774 N N . PRO A 1 94 ? -16.626 -5.921 13.165 1.00 84.81 94 PRO A N 1
ATOM 775 C CA . PRO A 1 94 ? -16.542 -7.376 13.027 1.00 84.81 94 PRO A CA 1
ATOM 776 C C . PRO A 1 94 ? -16.188 -7.844 11.607 1.00 84.81 94 PRO A C 1
ATOM 778 O O . PRO A 1 94 ? -15.864 -9.015 11.418 1.00 84.81 94 PRO A O 1
ATOM 781 N N . ARG A 1 95 ? -16.238 -6.964 10.599 1.00 88.12 95 ARG A N 1
ATOM 782 C CA . ARG A 1 95 ? -15.844 -7.267 9.214 1.00 88.12 95 ARG A CA 1
ATOM 783 C C . ARG A 1 95 ? -14.335 -7.225 8.987 1.00 88.12 95 ARG A C 1
ATOM 785 O O . ARG A 1 95 ? -13.873 -7.747 7.973 1.00 88.12 95 ARG A O 1
ATOM 792 N N . VAL A 1 96 ? -13.568 -6.626 9.900 1.00 86.25 96 VAL A N 1
ATOM 793 C CA . VAL A 1 96 ? -12.114 -6.455 9.755 1.00 86.25 96 VAL A CA 1
ATOM 794 C C . VAL A 1 96 ? -11.384 -7.783 9.509 1.00 86.25 96 VAL A C 1
ATOM 796 O O . VAL A 1 96 ? -10.609 -7.836 8.558 1.00 86.25 96 VAL A O 1
ATOM 799 N N . PRO A 1 97 ? -11.637 -8.883 10.248 1.00 86.25 97 PRO A N 1
ATOM 800 C CA . PRO A 1 97 ? -10.935 -10.145 10.010 1.00 86.25 97 PRO A CA 1
ATOM 801 C C . PRO A 1 97 ? -11.165 -10.716 8.606 1.00 86.25 97 PRO A C 1
ATOM 803 O O . PRO A 1 97 ? -10.231 -11.217 7.987 1.00 86.25 97 PRO A O 1
ATOM 806 N N . LEU A 1 98 ? -12.391 -10.609 8.081 1.00 89.31 98 LEU A N 1
ATOM 807 C CA . LEU A 1 98 ? -12.711 -11.080 6.732 1.00 89.31 98 LEU A CA 1
ATOM 808 C C . LEU A 1 98 ? -12.015 -10.220 5.671 1.00 89.31 98 LEU A C 1
ATOM 810 O O . LEU A 1 98 ? -11.419 -10.754 4.741 1.00 89.31 98 LEU A O 1
ATOM 814 N N . ALA A 1 99 ? -12.049 -8.898 5.832 1.00 89.62 99 ALA A N 1
ATOM 815 C CA . ALA A 1 99 ? -11.352 -7.968 4.951 1.00 89.62 99 ALA A CA 1
ATOM 816 C C . ALA A 1 99 ? -9.833 -8.218 4.932 1.00 89.62 99 ALA A C 1
ATOM 818 O O . ALA A 1 99 ? 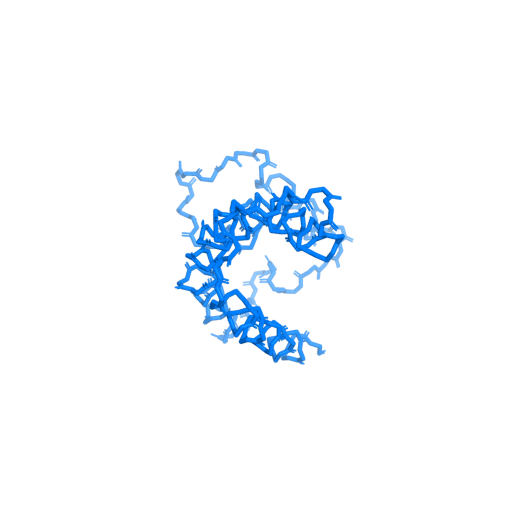-9.228 -8.255 3.862 1.00 89.62 99 ALA A O 1
ATOM 819 N N . LEU A 1 100 ? -9.234 -8.458 6.103 1.00 88.00 100 LEU A N 1
ATOM 820 C CA . LEU A 1 100 ? -7.815 -8.789 6.236 1.00 88.00 100 LEU A CA 1
ATOM 821 C C . LEU A 1 100 ? -7.461 -10.132 5.598 1.00 88.00 100 LEU A C 1
ATOM 823 O O . LEU A 1 100 ? -6.391 -10.257 5.011 1.00 88.00 100 LEU A O 1
ATOM 827 N N . LEU A 1 101 ? -8.346 -11.127 5.693 1.00 90.12 101 LEU A N 1
ATOM 828 C CA . LEU A 1 101 ? -8.142 -12.424 5.054 1.00 90.12 101 LEU A CA 1
ATOM 829 C C . LEU A 1 101 ? -8.098 -12.287 3.529 1.00 90.12 101 LEU A C 1
ATOM 831 O O . LEU A 1 101 ? -7.193 -12.824 2.895 1.00 90.12 101 LEU A O 1
ATOM 835 N N . VAL A 1 102 ? -9.053 -11.553 2.949 1.00 91.19 102 VAL A N 1
ATOM 836 C CA . VAL A 1 102 ? -9.097 -11.316 1.498 1.00 91.19 102 VAL A CA 1
ATOM 837 C C . VAL A 1 102 ? -7.865 -10.531 1.049 1.00 91.19 102 VAL A C 1
ATOM 839 O O . VAL A 1 102 ? -7.237 -10.914 0.069 1.00 91.19 102 VAL A O 1
ATOM 842 N N . PHE A 1 103 ? -7.472 -9.495 1.796 1.00 89.62 103 PHE A N 1
ATOM 843 C CA . PHE A 1 103 ? -6.244 -8.738 1.537 1.00 89.62 103 PHE A CA 1
ATOM 844 C C . PHE A 1 103 ? -4.992 -9.617 1.592 1.00 89.62 103 PHE A C 1
ATOM 846 O O . PHE A 1 103 ? -4.171 -9.593 0.683 1.00 89.62 103 PHE A O 1
ATOM 853 N N . GLY A 1 104 ? -4.850 -10.437 2.635 1.00 88.12 104 GLY A N 1
ATOM 854 C CA . GLY A 1 104 ? -3.713 -11.345 2.793 1.00 88.12 104 GLY A CA 1
ATOM 855 C C . GLY A 1 104 ? -3.631 -12.384 1.673 1.00 88.12 104 GLY A C 1
ATOM 856 O O . GLY A 1 104 ? -2.550 -12.686 1.172 1.00 88.12 104 GLY A O 1
ATOM 857 N N . MET A 1 105 ? -4.775 -12.920 1.250 1.00 91.75 105 MET A N 1
ATOM 858 C CA . MET A 1 105 ? -4.842 -13.856 0.130 1.00 91.75 105 MET A CA 1
ATOM 859 C C . MET A 1 105 ? -4.437 -13.186 -1.183 1.00 91.75 105 MET A C 1
ATOM 861 O O . MET A 1 105 ? -3.617 -13.732 -1.916 1.00 91.75 105 MET A O 1
ATOM 865 N N . GLU A 1 106 ? -4.997 -12.013 -1.465 1.00 90.50 106 GLU A N 1
ATOM 866 C CA . GLU A 1 106 ? -4.698 -11.237 -2.665 1.00 90.50 106 GLU A CA 1
ATOM 867 C C . GLU A 1 106 ? -3.201 -10.884 -2.723 1.00 90.50 106 GLU A C 1
ATOM 869 O O . GLU A 1 106 ? -2.532 -11.267 -3.681 1.00 90.50 106 GLU A O 1
ATOM 874 N N . THR A 1 107 ? -2.649 -10.303 -1.653 1.00 87.81 107 THR A N 1
ATOM 875 C CA . THR A 1 107 ? -1.225 -9.927 -1.561 1.00 87.81 107 THR A CA 1
ATOM 876 C C . THR A 1 107 ? -0.288 -11.121 -1.706 1.00 87.81 107 THR A C 1
ATOM 878 O O . THR A 1 107 ? 0.782 -11.014 -2.304 1.00 87.81 107 THR A O 1
ATOM 881 N N . THR A 1 108 ? -0.676 -12.289 -1.189 1.00 89.31 108 THR A N 1
ATOM 882 C CA . THR A 1 108 ? 0.098 -13.524 -1.370 1.00 89.31 108 THR A CA 1
ATOM 883 C C . THR A 1 108 ? 0.082 -13.965 -2.830 1.00 89.31 108 THR A C 1
ATOM 885 O O . THR A 1 108 ? 1.127 -14.306 -3.381 1.00 89.31 108 THR A O 1
ATOM 888 N N . LEU A 1 109 ? -1.093 -13.959 -3.466 1.00 88.94 109 LEU A N 1
ATOM 889 C CA . LEU A 1 109 ? -1.246 -14.364 -4.861 1.00 88.94 109 LEU A CA 1
ATOM 890 C C . LEU A 1 109 ? -0.479 -13.442 -5.796 1.00 88.94 109 LEU A C 1
ATOM 892 O O . LEU A 1 109 ? 0.229 -13.939 -6.669 1.00 88.94 109 LEU A O 1
ATOM 896 N N . THR A 1 110 ? -0.586 -12.129 -5.596 1.00 84.56 110 THR A N 1
ATOM 897 C CA . THR A 1 110 ? 0.204 -11.176 -6.366 1.00 84.56 110 THR A CA 1
ATOM 898 C C . THR A 1 110 ? 1.668 -11.468 -6.145 1.00 84.56 110 THR A C 1
ATOM 900 O O . THR A 1 110 ? 2.329 -11.791 -7.124 1.00 84.56 110 THR A O 1
ATOM 903 N N . THR A 1 111 ? 2.161 -11.491 -4.899 1.00 85.12 111 THR A N 1
ATOM 904 C CA . THR A 1 111 ? 3.577 -11.777 -4.576 1.00 85.12 111 THR A CA 1
ATOM 905 C C . THR A 1 111 ? 4.107 -13.024 -5.286 1.00 85.12 111 THR A C 1
ATOM 907 O O . THR A 1 111 ? 5.196 -12.977 -5.844 1.00 85.12 111 THR A O 1
ATOM 910 N N . VAL A 1 112 ? 3.343 -14.120 -5.330 1.00 86.31 112 VAL A N 1
ATOM 911 C CA . VAL A 1 112 ? 3.741 -15.348 -6.045 1.00 86.31 112 VAL A CA 1
ATOM 912 C C . VAL A 1 112 ? 3.892 -15.127 -7.551 1.00 86.31 112 VAL A C 1
ATOM 914 O O . VAL A 1 112 ? 4.777 -15.719 -8.153 1.00 86.31 112 VAL A O 1
ATOM 917 N N . VAL A 1 113 ? 3.063 -14.284 -8.166 1.00 82.25 113 VAL A N 1
ATOM 918 C CA . VAL A 1 113 ? 3.192 -13.914 -9.587 1.00 82.25 113 VAL A CA 1
ATOM 919 C C . VAL A 1 113 ? 4.423 -13.029 -9.839 1.00 82.25 113 VAL A C 1
ATOM 921 O O . VAL A 1 113 ? 4.945 -13.023 -10.953 1.00 82.25 113 VAL A O 1
ATOM 924 N N . TRP A 1 114 ? 4.900 -12.297 -8.826 1.00 71.56 114 TRP A N 1
ATOM 925 C CA . TRP A 1 114 ? 6.105 -11.462 -8.920 1.00 71.56 114 TRP A CA 1
ATOM 926 C C . TRP A 1 114 ? 7.424 -12.241 -8.762 1.00 71.56 114 TRP A C 1
ATOM 928 O O . TRP A 1 114 ? 8.462 -11.704 -9.157 1.00 71.56 114 TRP A O 1
ATOM 938 N N . VAL A 1 115 ? 7.397 -13.456 -8.189 1.00 61.59 115 VAL A N 1
ATOM 939 C CA . VAL A 1 115 ? 8.565 -14.357 -8.024 1.00 61.59 115 VAL A CA 1
ATOM 940 C C . VAL A 1 115 ? 8.879 -15.090 -9.325 1.00 61.59 115 VAL A C 1
ATOM 942 O O . VAL A 1 115 ? 10.074 -15.097 -9.704 1.00 61.59 115 VAL A O 1
#

Sequence (115 aa):
MPTPLLHRKLDTLYSIFFVIHLPIMLCFDLTPLYPSSVLPTPLLALRTWYTTTYGDRFFSGSPPVWFPVFTWLELLFHLPLTLWAIPALVREDPRVPLALLVFGMETTLTTVVWV

Radius of gyration: 16.5 Å; chains: 1; bounding box: 38×32×46 Å

InterPro domains:
  IPR033118 EXPERA domain [PF05241] (43-113)
  IPR033118 EXPERA domain [PS51751] (10-115)
  IPR051987 Sigma-2 receptor-like [PTHR31204] (1-113)

Organism: NCBI:txid45151

pLDDT: mean 83.25, std 7.56, range [53.66, 92.0]

Foldseek 3Di:
DDDALVVVPVLVVVLVVLVVVQVCCVLPLLVVVDDPVPNDPVSVVVLVCCCVVVVDPCSPPDHDPCSVVVSVCCVPPVNVLSVVLNVCSRVVPPCNVVSVVVVVVVVVVVVVVVD

Secondary structure (DSSP, 8-state):
-PPPGGG-HHHHHHHHHHHHHHHHIIIIITGGGS-TTTS-HHHHHHHHHHHHHH--TTTSSS--TTHHHHHHHIIIIIHHHHHHHHHHHHTT-TTHHHHHHHHHHHHHHHHHHH-